Protein 7DU0 (pdb70)

B-factor: mean 44.05, std 12.75, range [21.24, 75.2]

Nearest PDB structures (foldseek):
  7du0-assembly1_A  TM=1.008E+00  e=5.864E-25  Moraxella phage Mcat5
  7ecw-assembly1_J  TM=9.749E-01  e=7.669E-20  Moraxella phage Mcat5
  7jzz-assembly1_K  TM=9.949E-01  e=1.280E-06  unidentified
  4yec-assembly1_B  TM=3.144E-01  e=3.954E+00  Parabacteroides merdae ATCC 43184

Sequence (125 aa):
AMKKIEMIEISQNRQNLTAFLHISEIKAINAKLADGVDVDKKSFDEICSIVLEQYQAKQISNKQASEIFETLAKANKSFKIEKFRCSHGYNEIYKYSPDHEAYLFYCKGGQGQLNKLIAENGRFM

Organism: NCBI:txid1647551

Solvent-accessible surface area: 7793 Å² total; per-residue (Å²): 117,33,142,98,107,83,0,45,61,20,20,90,21,22,83,77,45,104,111,34,22,117,112,42,26,17,124,31,1,34,86,54,21,26,119,75,38,93,0,72,208,21,15,0,67,95,1,3,72,53,0,28,129,10,51,133,50,188,90,16,60,52,140,64,0,5,70,0,0,118,32,0,22,133,24,0,148,39,104,73,69,66,30,8,124,24,31,120,83,169,71,40,0,51,65,31,19,96,133,119,143,41,56,79,114,102,28,120,12,23,89,55,66,20,77,101,13,48,92,113,70,31,82,36,96

Structure (mmCIF, N/CA/C/O backbone):
data_7DU0
#
_entry.id   7DU0
#
_cell.length_a   67.234
_cell.length_b   34.929
_cell.length_c   67.354
_cell.angle_alpha   90.000
_cell.angle_beta   118.870
_cell.angle_gamma   90.000
#
_symmetry.space_group_name_H-M   'C 1 2 1'
#
loop_
_entity.id
_entity.type
_entity.pdbx_description
1 polymer AcrIF14
2 water water
#
loop_
_atom_site.group_PDB
_atom_site.id
_atom_site.type_symbol
_atom_site.label_atom_id
_atom_site.label_alt_id
_atom_site.label_comp_id
_atom_site.label_asym_id
_atom_site.label_entity_id
_atom_site.label_seq_id
_atom_site.pdbx_PDB_ins_code
_atom_site.Cartn_x
_atom_site.Cartn_y
_atom_site.Cartn_z
_atom_site.occupancy
_atom_site.B_iso_or_equiv
_atom_site.auth_seq_id
_atom_site.auth_comp_id
_atom_site.auth_asym_id
_atom_site.auth_atom_id
_atom_site.pdbx_PDB_model_num
ATOM 1 N N . ALA A 1 1 ? 1.119 -20.765 -13.626 1.00 57.48 0 ALA A N 1
ATOM 2 C CA . ALA A 1 1 ? 0.296 -20.420 -12.472 1.00 53.30 0 ALA A CA 1
ATOM 3 C C . ALA A 1 1 ? 1.059 -19.532 -11.489 1.00 54.16 0 ALA A C 1
ATOM 4 O O . ALA A 1 1 ? 1.345 -19.937 -10.361 1.00 58.75 0 ALA A O 1
ATOM 6 N N . MET A 1 2 ? 1.383 -18.320 -11.937 1.00 47.03 1 ME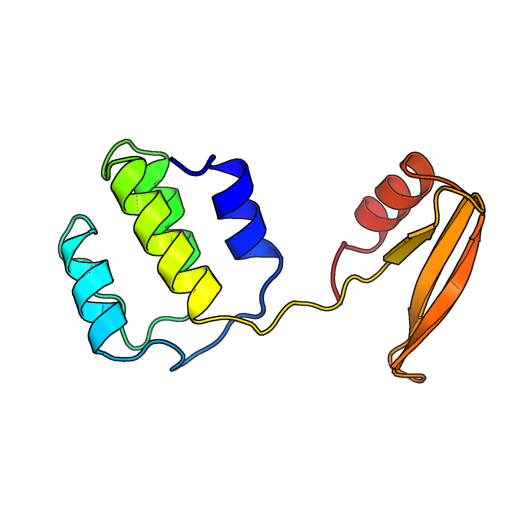T A N 1
ATOM 7 C CA . MET A 1 2 ? 2.028 -17.312 -11.107 1.00 39.77 1 MET A CA 1
ATOM 8 C C . MET A 1 2 ? 0.958 -16.395 -10.523 1.00 38.92 1 MET A C 1
ATOM 9 O O . MET A 1 2 ? 0.010 -16.013 -11.215 1.00 37.23 1 MET A O 1
ATOM 14 N N . LYS A 1 3 ? 1.091 -16.070 -9.239 1.00 33.11 2 LYS A N 1
ATOM 15 C CA . LYS A 1 3 ? 0.117 -15.201 -8.596 1.00 33.75 2 LYS A CA 1
ATOM 16 C C . LYS A 1 3 ? 0.255 -13.771 -9.104 1.00 35.95 2 LYS A C 1
ATOM 17 O O . LYS A 1 3 ? 1.330 -13.340 -9.533 1.00 31.84 2 LYS A O 1
ATOM 23 N N . LYS A 1 4 ? -0.852 -13.025 -9.043 1.00 32.17 3 LYS A N 1
ATOM 24 C CA . LYS A 1 4 ? -0.822 -11.650 -9.528 1.00 37.61 3 LYS A CA 1
ATOM 25 C C . LYS A 1 4 ? 0.089 -10.778 -8.674 1.00 34.53 3 LYS A C 1
ATOM 26 O O . LYS A 1 4 ? 0.615 -9.771 -9.161 1.00 27.29 3 LYS A O 1
ATOM 32 N N . ILE A 1 5 ? 0.294 -11.147 -7.407 1.00 29.14 4 ILE A N 1
ATOM 33 C CA . ILE A 1 5 ? 1.262 -10.437 -6.576 1.00 30.93 4 ILE A CA 1
ATOM 34 C C . ILE A 1 5 ? 2.663 -10.579 -7.163 1.00 31.01 4 ILE A C 1
ATOM 35 O O . ILE A 1 5 ? 3.465 -9.636 -7.137 1.00 24.42 4 ILE A O 1
ATOM 40 N N . GLU A 1 6 ? 2.964 -11.743 -7.744 1.00 28.18 5 GLU A N 1
ATOM 41 C CA . GLU A 1 6 ? 4.272 -11.950 -8.356 1.00 31.31 5 GLU A CA 1
ATOM 42 C C . GLU A 1 6 ? 4.382 -11.219 -9.692 1.00 31.25 5 GLU A C 1
ATOM 43 O O . GLU A 1 6 ? 5.457 -10.710 -10.043 1.00 28.95 5 GLU A O 1
ATOM 49 N N . MET A 1 7 ? 3.280 -11.144 -10.445 1.00 27.73 6 MET A N 1
ATOM 50 C CA . MET A 1 7 ? 3.263 -10.311 -11.645 1.00 31.11 6 MET A CA 1
ATOM 51 C C . MET A 1 7 ? 3.547 -8.854 -11.294 1.00 31.57 6 MET A C 1
ATOM 52 O O . MET A 1 7 ? 4.376 -8.194 -11.935 1.00 29.40 6 MET A O 1
ATOM 57 N N . ILE A 1 8 ? 2.870 -8.340 -10.264 1.00 28.45 7 ILE A N 1
ATOM 58 C CA . ILE A 1 8 ? 3.052 -6.950 -9.850 1.00 31.63 7 ILE A CA 1
ATOM 59 C C . ILE A 1 8 ? 4.476 -6.716 -9.357 1.00 29.15 7 ILE A C 1
ATOM 60 O O . ILE A 1 8 ? 5.071 -5.665 -9.618 1.00 29.84 7 ILE A O 1
ATOM 65 N N . GLU A 1 9 ? 5.047 -7.683 -8.633 1.00 29.50 8 GLU A N 1
ATOM 66 C CA . GLU A 1 9 ? 6.423 -7.524 -8.172 1.00 28.06 8 GLU A CA 1
ATOM 67 C C . GLU A 1 9 ? 7.395 -7.477 -9.346 1.00 26.37 8 GLU A C 1
ATOM 68 O O . GLU A 1 9 ? 8.318 -6.652 -9.362 1.00 28.02 8 GLU A O 1
ATOM 74 N N . ILE A 1 10 ? 7.203 -8.347 -10.343 1.00 25.66 9 ILE A N 1
ATOM 75 C CA . ILE A 1 10 ? 8.021 -8.271 -11.552 1.00 29.07 9 ILE A CA 1
ATOM 76 C C . ILE A 1 10 ? 7.895 -6.897 -12.195 1.00 29.72 9 ILE A C 1
ATOM 77 O O . ILE A 1 10 ? 8.891 -6.296 -12.616 1.00 31.33 9 ILE A O 1
ATOM 82 N N . SER A 1 11 ? 6.671 -6.370 -12.267 1.00 30.44 10 SER A N 1
ATOM 83 C CA . SER A 1 11 ? 6.477 -5.064 -12.891 1.00 28.38 10 SER A CA 1
ATOM 84 C C . SER A 1 11 ? 7.111 -3.944 -12.075 1.00 33.08 10 SER A C 1
ATOM 85 O O . SER A 1 11 ? 7.504 -2.916 -12.639 1.00 35.35 10 SER A O 1
ATOM 88 N N . GLN A 1 12 ? 7.230 -4.121 -10.758 1.00 26.57 11 GLN A N 1
ATOM 89 C CA . GLN A 1 12 ? 7.680 -3.042 -9.886 1.00 29.77 11 GLN A CA 1
ATOM 90 C C . GLN A 1 12 ? 9.177 -3.044 -9.590 1.00 30.91 11 GLN A C 1
ATOM 91 O O . GLN A 1 12 ? 9.723 -1.983 -9.278 1.00 29.12 11 GLN A O 1
ATOM 97 N N . ASN A 1 13 ? 9.866 -4.184 -9.663 1.00 24.18 12 ASN A N 1
ATOM 98 C CA . ASN A 1 13 ? 11.262 -4.230 -9.232 1.00 31.12 12 ASN A CA 1
ATOM 99 C C . ASN A 1 13 ? 12.269 -4.162 -10.379 1.00 26.92 12 ASN A C 1
ATOM 100 O O . ASN A 1 13 ? 13.477 -4.255 -10.132 1.00 27.21 12 ASN A O 1
ATOM 105 N N . ARG A 1 14 ? 11.814 -3.991 -11.616 1.00 26.67 13 ARG A N 1
ATOM 106 C CA . ARG A 1 14 ? 12.701 -3.956 -12.769 1.00 30.16 13 ARG A CA 1
ATOM 107 C C . ARG A 1 14 ? 12.608 -2.604 -13.459 1.00 32.46 13 ARG A C 1
ATOM 108 O O . ARG A 1 14 ? 11.543 -1.982 -13.501 1.00 28.38 13 ARG A O 1
ATOM 116 N N . GLN A 1 15 ? 13.736 -2.159 -14.002 1.00 33.11 14 GLN A N 1
ATOM 117 C CA . GLN A 1 15 ? 13.787 -0.873 -14.678 1.00 32.91 14 GLN A CA 1
ATOM 118 C C . GLN A 1 15 ? 12.959 -0.904 -15.958 1.00 32.69 14 GLN A C 1
ATOM 119 O O . GLN A 1 15 ? 12.731 -1.959 -16.555 1.00 33.05 14 GLN A O 1
ATOM 125 N N . ASN A 1 16 ? 12.499 0.274 -16.373 1.00 38.30 15 ASN A N 1
ATOM 126 C CA . ASN A 1 16 ? 11.667 0.406 -17.567 1.00 41.99 15 ASN A CA 1
ATOM 127 C C . ASN A 1 16 ? 12.567 0.342 -18.793 1.00 45.11 15 ASN A C 1
ATOM 128 O O . ASN A 1 16 ? 13.175 1.340 -19.187 1.00 51.13 15 ASN A O 1
ATOM 133 N N . LEU A 1 17 ? 12.653 -0.834 -19.404 1.00 38.09 16 LEU A N 1
ATOM 134 C CA . LEU A 1 17 ? 13.516 -1.035 -20.557 1.00 46.17 16 LEU A CA 1
ATOM 135 C C . LEU A 1 17 ? 12.756 -0.788 -21.854 1.00 49.84 16 LEU A C 1
ATOM 136 O O . LEU A 1 17 ? 11.544 -1.004 -21.943 1.00 46.56 16 LEU A O 1
ATOM 141 N N . THR A 1 18 ? 13.489 -0.317 -22.858 1.00 48.67 17 THR A N 1
ATOM 142 C CA . THR A 1 18 ? 12.989 -0.172 -24.214 1.00 51.12 17 THR A CA 1
ATOM 143 C C . THR A 1 18 ? 13.839 -1.021 -25.147 1.00 52.47 17 THR A C 1
ATOM 144 O O . THR A 1 18 ? 15.035 -1.219 -24.910 1.00 59.92 17 THR A O 1
ATOM 148 N N . ALA A 1 19 ? 13.207 -1.529 -26.207 1.00 53.94 18 ALA A N 1
ATOM 149 C CA . ALA A 1 19 ? 13.877 -2.377 -27.195 1.00 55.58 18 ALA A CA 1
ATOM 150 C C . ALA A 1 19 ? 14.593 -3.548 -26.527 1.00 57.33 18 ALA A C 1
ATOM 151 O O . ALA A 1 19 ? 15.715 -3.910 -26.888 1.00 57.33 18 ALA A O 1
ATOM 153 N N . PHE A 1 20 ? 13.936 -4.144 -25.533 1.00 55.38 19 PHE A N 1
ATOM 154 C CA . PHE A 1 20 ? 14.497 -5.267 -24.797 1.00 50.39 19 PHE A CA 1
ATOM 155 C C . PHE A 1 20 ? 13.920 -6.608 -25.223 1.00 51.15 19 PHE A C 1
ATOM 156 O O . PHE A 1 20 ? 14.469 -7.648 -24.844 1.00 50.25 19 PHE A O 1
ATOM 164 N N . LEU A 1 21 ? 12.838 -6.612 -25.994 1.00 53.08 20 LEU A N 1
ATOM 165 C CA . LEU A 1 21 ? 12.169 -7.840 -26.398 1.00 55.34 20 LEU A CA 1
ATOM 166 C C . LEU A 1 21 ? 12.538 -8.175 -27.837 1.00 60.33 20 LEU A C 1
ATOM 167 O O . LEU A 1 21 ? 12.257 -7.394 -28.754 1.00 57.47 20 LEU A O 1
ATOM 172 N N . HIS A 1 22 ? 13.171 -9.330 -28.026 1.00 60.34 21 HIS A N 1
ATOM 173 C CA . HIS A 1 22 ? 13.365 -9.859 -29.367 1.00 64.94 21 HIS A CA 1
ATOM 174 C C . HIS A 1 22 ? 12.010 -10.084 -30.025 1.00 66.54 21 HIS A C 1
ATOM 175 O O . HIS A 1 22 ? 11.004 -10.339 -29.356 1.00 63.76 21 HIS A O 1
ATOM 182 N N . ILE A 1 23 ? 11.984 -9.972 -31.354 1.00 65.74 22 ILE A N 1
ATOM 183 C CA . ILE A 1 23 ? 10.710 -10.026 -32.063 1.00 64.54 22 ILE A CA 1
ATOM 184 C C . ILE A 1 23 ? 10.033 -11.378 -31.853 1.00 64.27 22 ILE A C 1
ATOM 185 O O . ILE A 1 23 ? 8.798 -11.468 -31.840 1.00 66.30 22 ILE A O 1
ATOM 190 N N . SER A 1 24 ? 10.817 -12.443 -31.677 1.00 61.33 23 SER A N 1
ATOM 191 C CA . SER A 1 24 ? 10.263 -13.718 -31.231 1.00 62.62 23 SER A CA 1
ATOM 192 C C . SER A 1 24 ? 9.337 -13.523 -30.036 1.00 65.42 23 SER A C 1
ATOM 193 O O . SER A 1 24 ? 8.160 -13.907 -30.061 1.00 65.21 23 SER A O 1
ATOM 196 N N . GLU A 1 25 ? 9.857 -12.893 -28.984 1.00 62.40 24 GLU A N 1
ATOM 197 C CA . GLU A 1 25 ? 9.087 -12.763 -27.756 1.00 61.87 24 GLU A CA 1
ATOM 198 C C . GLU A 1 25 ? 7.896 -11.836 -27.941 1.00 61.25 24 GLU A C 1
ATOM 199 O O . GLU A 1 25 ? 6.837 -12.054 -27.341 1.00 60.48 24 GLU A O 1
ATOM 205 N N . ILE A 1 26 ? 8.029 -10.817 -28.793 1.00 58.92 25 ILE A N 1
ATOM 206 C CA . ILE A 1 26 ? 6.914 -9.897 -28.985 1.00 60.67 25 ILE A CA 1
ATOM 207 C C . ILE A 1 26 ? 5.769 -10.587 -29.719 1.00 63.44 25 ILE A C 1
ATOM 208 O O . ILE A 1 26 ? 4.601 -10.411 -29.356 1.00 61.33 25 ILE A O 1
ATOM 213 N N . LYS A 1 27 ? 6.065 -11.407 -30.737 1.00 63.28 26 LYS A N 1
ATOM 214 C CA . LYS A 1 27 ? 4.949 -12.104 -31.370 1.00 64.40 26 LYS 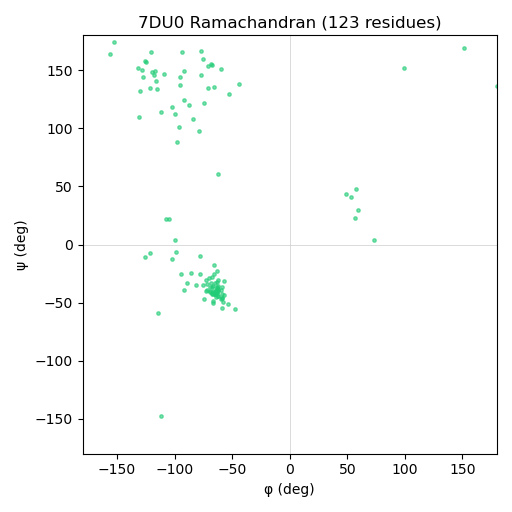A CA 1
ATOM 215 C C . LYS A 1 27 ? 4.384 -13.197 -30.474 1.00 61.43 26 LYS A C 1
ATOM 216 O O . LYS A 1 27 ? 3.166 -13.419 -30.488 1.00 59.39 26 LYS A O 1
ATOM 222 N N . ALA A 1 28 ? 5.226 -13.860 -29.674 1.00 61.43 27 ALA A N 1
ATOM 223 C CA . ALA A 1 28 ? 4.705 -14.859 -28.747 1.00 57.58 27 ALA A CA 1
ATOM 224 C C . ALA A 1 28 ? 3.783 -14.221 -27.714 1.00 59.75 27 ALA A C 1
ATOM 225 O O . ALA A 1 28 ? 2.778 -14.820 -27.310 1.00 59.86 27 ALA A O 1
ATOM 227 N N . ILE A 1 29 ? 4.104 -13.001 -27.276 1.00 57.02 28 ILE A N 1
ATOM 228 C CA . ILE A 1 29 ? 3.245 -12.307 -26.323 1.00 57.19 28 ILE A CA 1
ATOM 229 C C . ILE A 1 29 ? 1.970 -11.827 -27.005 1.00 58.38 28 ILE A C 1
ATOM 230 O O . ILE A 1 29 ? 0.877 -11.906 -26.430 1.00 57.88 28 ILE A O 1
ATOM 235 N N . ASN A 1 30 ? 2.085 -11.328 -28.241 1.00 59.66 29 ASN A N 1
ATOM 236 C CA . ASN A 1 30 ? 0.904 -10.901 -28.985 1.00 61.76 29 ASN A CA 1
ATOM 237 C C . ASN A 1 30 ? -0.072 -12.053 -29.177 1.00 61.51 29 ASN A C 1
ATOM 238 O O . ASN A 1 30 ? -1.292 -11.866 -29.089 1.00 61.51 29 ASN A O 1
ATOM 243 N N . ALA A 1 31 ? 0.445 -13.256 -29.435 1.00 58.94 30 ALA A N 1
ATOM 244 C CA . ALA A 1 31 ? -0.423 -14.420 -29.539 1.00 59.01 30 ALA A CA 1
ATOM 245 C C . ALA A 1 31 ? -1.141 -14.718 -28.228 1.00 63.19 30 ALA A C 1
ATOM 246 O O . ALA A 1 31 ? -2.198 -15.359 -28.245 1.00 65.23 30 ALA A O 1
ATOM 248 N N . LYS A 1 32 ? -0.603 -14.258 -27.098 1.00 60.18 31 LYS A N 1
ATOM 249 C CA . LYS A 1 32 ? -1.174 -14.526 -25.785 1.00 58.42 31 LYS A CA 1
ATOM 250 C C . LYS A 1 32 ? -1.890 -13.314 -25.194 1.00 61.97 31 LYS A C 1
ATOM 251 O O . LYS A 1 32 ? -2.074 -13.246 -23.974 1.00 62.93 31 LYS A O 1
ATOM 257 N N . LEU A 1 33 ? -2.308 -12.364 -26.028 1.00 61.62 32 LEU A N 1
ATOM 258 C CA . LEU A 1 33 ? -2.932 -11.138 -25.552 1.00 61.84 32 LEU A CA 1
ATOM 259 C C . LEU A 1 33 ? -4.285 -10.944 -26.222 1.00 63.20 32 LEU A C 1
ATOM 260 O O . LEU A 1 33 ? -4.485 -11.328 -27.378 1.00 65.11 32 LEU A O 1
ATOM 265 N N . ALA A 1 34 ? -5.155 -10.178 -25.615 1.00 62.79 33 ALA A N 1
ATOM 266 C CA . ALA A 1 34 ? -6.444 -9.884 -26.207 1.00 66.40 33 ALA A CA 1
ATOM 267 C C . ALA A 1 34 ? -6.479 -8.565 -27.031 1.00 70.21 33 ALA A C 1
ATOM 268 O O . ALA A 1 34 ? -5.543 -7.806 -26.984 1.00 68.77 33 ALA A O 1
ATOM 270 N N . ASP A 1 35 ? -7.511 -8.374 -27.841 1.00 70.99 34 ASP A N 1
ATOM 271 C CA . ASP A 1 35 ? -7.765 -7.146 -28.624 1.00 72.55 34 ASP A CA 1
ATOM 272 C C . ASP A 1 35 ? -6.786 -6.628 -29.641 1.00 71.97 34 ASP A C 1
ATOM 273 O O . ASP A 1 35 ? -6.661 -5.416 -29.846 1.00 70.28 34 ASP A O 1
ATOM 278 N N . GLY A 1 36 ? -6.044 -7.508 -30.247 1.00 69.68 35 GLY A N 1
ATOM 279 C CA . GLY A 1 36 ? -5.125 -7.057 -31.259 1.00 71.47 35 GLY A CA 1
ATOM 280 C C . GLY A 1 36 ? -3.919 -6.343 -30.727 1.00 70.70 35 GLY A C 1
ATOM 281 O O . GLY A 1 36 ? -3.122 -5.868 -31.500 1.00 66.17 35 GLY A O 1
ATOM 282 N N . VAL A 1 37 ? -3.798 -6.280 -29.398 1.00 70.60 36 VAL A N 1
ATOM 283 C CA . VAL A 1 37 ? -2.630 -5.688 -28.755 1.00 68.33 36 VAL A CA 1
ATOM 284 C C . VAL A 1 37 ? -1.367 -6.161 -29.462 1.00 67.01 36 VAL A C 1
ATOM 285 O O . VAL A 1 37 ? -1.243 -7.330 -29.842 1.00 66.90 36 VAL A O 1
ATOM 289 N N . ASP A 1 38 ? -0.432 -5.240 -29.670 1.00 66.02 37 ASP A N 1
ATOM 290 C CA . ASP A 1 38 ? 0.855 -5.554 -30.278 1.00 67.25 37 ASP A CA 1
ATOM 291 C C . ASP A 1 38 ? 1.949 -4.954 -29.406 1.00 67.41 37 ASP A C 1
ATOM 292 O O . ASP A 1 38 ? 2.094 -3.728 -29.342 1.00 63.57 37 ASP A O 1
ATOM 297 N N . VAL A 1 39 ? 2.707 -5.811 -28.730 1.00 66.25 38 VAL A N 1
ATOM 298 C CA . VAL A 1 39 ? 3.841 -5.357 -27.933 1.00 63.35 38 VAL A CA 1
ATOM 299 C C . VAL A 1 39 ? 5.044 -5.220 -28.861 1.00 68.10 38 VAL A C 1
ATOM 300 O O . VAL A 1 39 ? 5.592 -6.212 -29.344 1.00 71.07 38 VAL A O 1
ATOM 304 N N . ASP A 1 40 ? 5.424 -3.978 -29.147 1.00 68.40 39 ASP A N 1
ATOM 305 C CA . ASP A 1 40 ? 6.597 -3.642 -29.946 1.00 69.25 39 ASP A CA 1
ATOM 306 C C . ASP A 1 40 ? 6.666 -2.128 -30.030 1.00 69.02 39 ASP A C 1
ATOM 307 O O . ASP A 1 40 ? 5.639 -1.471 -30.232 1.00 71.29 39 ASP A O 1
ATOM 312 N N . LYS A 1 41 ? 7.864 -1.569 -29.871 1.00 69.12 40 LYS A N 1
ATOM 313 C CA . LYS A 1 41 ? 8.044 -0.148 -29.587 1.00 68.84 40 LYS A CA 1
ATOM 314 C C . LYS A 1 41 ? 7.294 0.266 -28.324 1.00 65.86 40 LYS A C 1
ATOM 315 O O . LYS A 1 41 ? 6.957 1.441 -28.151 1.00 69.69 40 LYS A O 1
ATOM 321 N N . LYS A 1 42 ? 7.020 -0.695 -27.443 1.00 66.96 41 LYS A N 1
ATOM 322 C CA . LYS A 1 42 ? 6.353 -0.457 -26.173 1.00 59.55 41 LYS A CA 1
ATOM 323 C C . LYS A 1 42 ? 7.308 -0.793 -25.037 1.00 56.85 41 LYS A C 1
ATOM 324 O O . LYS A 1 42 ? 8.061 -1.771 -25.1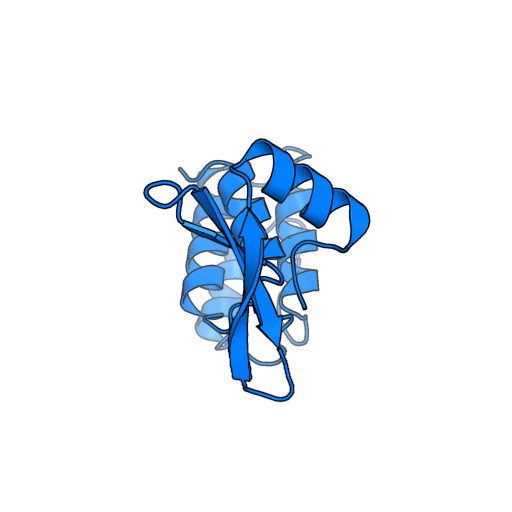14 1.00 54.93 41 LYS A O 1
ATOM 326 N N . SER A 1 43 ? 7.274 0.019 -23.987 1.00 55.54 42 SER A N 1
ATOM 327 C CA . SER A 1 43 ? 8.216 -0.123 -22.892 1.00 50.22 42 SER A CA 1
ATOM 328 C C . SER A 1 43 ? 7.825 -1.289 -21.984 1.00 49.60 42 SER A C 1
ATOM 329 O O . SER A 1 43 ? 6.720 -1.834 -22.059 1.00 47.85 42 SER A O 1
ATOM 332 N N . PHE A 1 44 ? 8.768 -1.675 -21.120 1.00 46.41 43 PHE A N 1
ATOM 333 C CA . PHE A 1 44 ? 8.499 -2.715 -20.131 1.00 45.26 43 PHE A CA 1
ATOM 334 C C . PHE A 1 44 ? 7.335 -2.319 -19.231 1.00 43.43 43 PHE A C 1
ATOM 335 O O . PHE A 1 44 ? 6.422 -3.119 -18.985 1.00 45.19 43 PHE A O 1
ATOM 343 N N . ASP A 1 45 ? 7.349 -1.076 -18.740 1.00 41.48 44 ASP A N 1
ATOM 344 C CA . ASP A 1 45 ? 6.249 -0.585 -17.916 1.00 46.04 44 ASP A CA 1
ATOM 345 C C . ASP A 1 45 ? 4.927 -0.644 -18.668 1.00 49.31 44 ASP A C 1
ATOM 346 O O . ASP A 1 45 ? 3.901 -1.039 -18.103 1.00 46.16 44 ASP A O 1
ATOM 351 N N . GLU A 1 46 ? 4.931 -0.253 -19.945 1.00 48.26 45 GLU A N 1
ATOM 352 C CA . GLU A 1 46 ? 3.695 -0.260 -20.720 1.00 49.32 45 GLU A CA 1
ATOM 353 C C . GLU A 1 46 ? 3.162 -1.676 -20.900 1.00 47.33 45 GLU A C 1
ATOM 354 O O . GLU A 1 46 ? 1.954 -1.911 -20.785 1.00 44.11 45 GLU A O 1
ATOM 360 N N . ILE A 1 47 ? 4.047 -2.635 -21.175 1.00 46.48 46 ILE A N 1
ATOM 361 C CA . ILE A 1 47 ? 3.604 -4.012 -21.379 1.00 45.02 46 ILE A CA 1
ATOM 362 C C . ILE A 1 47 ? 3.058 -4.592 -20.083 1.00 46.87 46 ILE A C 1
ATOM 363 O O . ILE A 1 47 ? 2.026 -5.278 -20.077 1.00 43.58 46 ILE A O 1
ATOM 368 N N . CYS A 1 48 ? 3.741 -4.332 -18.966 1.00 41.10 47 CYS A N 1
ATOM 369 C CA . CYS A 1 48 ? 3.249 -4.810 -17.680 1.00 40.91 47 CYS A CA 1
ATOM 370 C C . CYS A 1 48 ? 1.895 -4.193 -17.355 1.00 45.76 47 CYS A C 1
ATOM 371 O O . CYS A 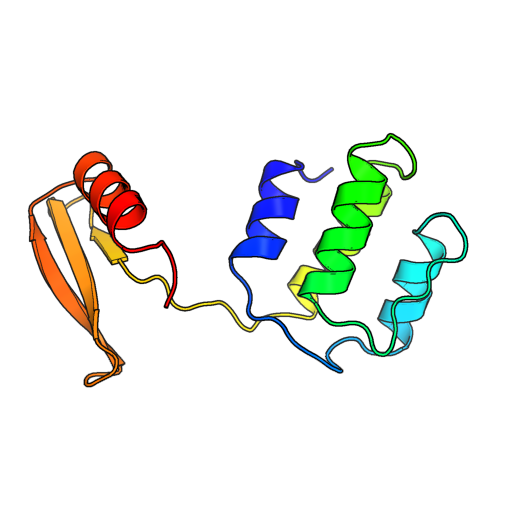1 48 ? 0.981 -4.891 -16.898 1.00 45.14 47 CYS A O 1
ATOM 374 N N . SER A 1 49 ? 1.750 -2.883 -17.581 1.00 43.80 48 SER A N 1
ATOM 375 C CA . SER A 1 49 ? 0.453 -2.228 -17.433 1.00 47.77 48 SER A CA 1
ATOM 376 C C . SER A 1 49 ? -0.618 -2.938 -18.252 1.00 47.01 48 SER A C 1
ATOM 377 O O . SER A 1 49 ? -1.689 -3.277 -17.734 1.00 52.15 48 SER A O 1
ATOM 380 N N . ILE A 1 50 ? -0.339 -3.163 -19.540 1.00 47.32 49 ILE A N 1
ATOM 381 C CA . ILE A 1 50 ? -1.314 -3.775 -20.442 1.00 46.05 49 ILE A CA 1
ATOM 382 C C . ILE A 1 50 ? -1.734 -5.139 -19.922 1.00 46.81 49 ILE A C 1
ATOM 383 O O . ILE A 1 50 ? -2.927 -5.455 -19.842 1.00 48.62 49 ILE A O 1
ATOM 388 N N . VAL A 1 51 ? -0.754 -5.974 -19.568 1.00 47.49 50 VAL A N 1
ATOM 389 C CA . VAL A 1 51 ? -1.051 -7.345 -19.169 1.00 45.49 50 VAL A CA 1
ATOM 390 C C . VAL A 1 51 ? -1.82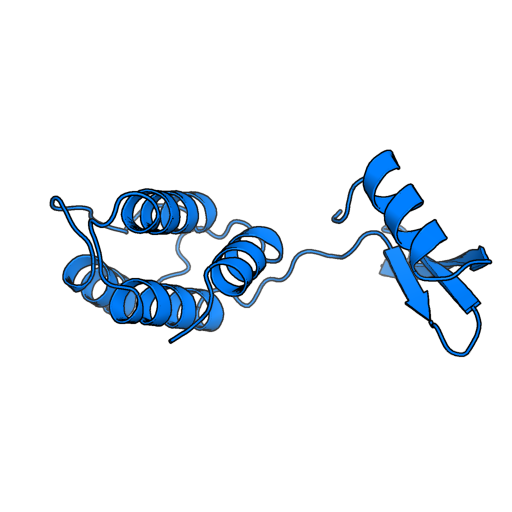2 -7.367 -17.856 1.00 46.93 50 VAL A C 1
ATOM 391 O O . VAL A 1 51 ? -2.769 -8.145 -17.693 1.00 47.53 50 VAL A O 1
ATOM 395 N N . LEU A 1 52 ? -1.452 -6.503 -16.907 1.00 45.56 51 LEU A N 1
ATOM 396 C CA . LEU A 1 52 ? -2.146 -6.506 -15.625 1.00 46.52 51 LEU A CA 1
ATOM 397 C C . LEU A 1 52 ? -3.576 -5.999 -15.767 1.00 51.80 51 LEU A C 1
ATOM 398 O O . LEU A 1 52 ? -4.495 -6.550 -15.152 1.00 48.70 51 LEU A O 1
ATOM 403 N N . GLU A 1 53 ? -3.791 -4.960 -16.579 1.00 53.40 52 GLU A N 1
ATOM 404 C CA . GLU A 1 53 ? -5.156 -4.495 -16.809 1.00 53.26 52 GLU A CA 1
ATOM 405 C C . GLU A 1 53 ? -5.982 -5.559 -17.523 1.00 51.82 52 GLU A C 1
ATOM 406 O O . GLU A 1 53 ? -7.137 -5.808 -17.160 1.00 54.01 52 GLU A O 1
ATOM 412 N N . GLN A 1 54 ? -5.396 -6.207 -18.532 1.00 51.10 53 GLN A N 1
ATOM 413 C CA . GLN A 1 54 ? -6.060 -7.287 -19.248 1.00 51.41 53 GLN A CA 1
ATOM 414 C C . GLN A 1 54 ? -6.300 -8.506 -18.367 1.00 55.36 53 GLN A C 1
ATOM 415 O O . GLN A 1 54 ? -7.106 -9.369 -18.728 1.00 57.04 53 GLN A O 1
ATOM 421 N N . TYR A 1 55 ? -5.595 -8.610 -17.242 1.00 51.83 54 TYR A N 1
ATOM 422 C CA . TYR A 1 55 ? -5.766 -9.734 -16.331 1.00 51.93 54 TYR A CA 1
ATOM 423 C C . TYR A 1 55 ? -6.797 -9.458 -15.242 1.00 53.74 54 TYR A C 1
ATOM 424 O O . TYR A 1 55 ? -7.561 -10.360 -14.878 1.00 53.80 54 TYR A O 1
ATOM 433 N N . GLN A 1 56 ? -6.832 -8.231 -14.707 1.00 53.85 55 GLN A N 1
ATOM 434 C CA . GLN A 1 56 ? -7.824 -7.890 -13.688 1.00 52.26 55 GLN A CA 1
ATOM 435 C C . GLN A 1 56 ? -9.238 -8.080 -14.224 1.00 58.66 55 GLN A C 1
ATOM 436 O O . GLN A 1 56 ? -10.052 -8.796 -13.629 1.00 57.15 55 GLN A O 1
ATOM 442 N N . ALA A 1 57 ? -9.550 -7.438 -15.347 1.00 57.38 56 ALA A N 1
ATOM 443 C CA . ALA A 1 57 ? -10.724 -7.816 -16.120 1.00 60.12 56 ALA A CA 1
ATOM 444 C C . ALA A 1 57 ? -10.418 -9.119 -16.845 1.00 57.01 56 ALA A C 1
ATOM 445 O O . ALA A 1 57 ? -9.461 -9.188 -17.619 1.00 64.42 56 ALA A O 1
ATOM 447 N N . LYS A 1 58 ? -11.217 -10.155 -16.591 1.00 62.30 57 LYS A N 1
ATOM 448 C CA . LYS A 1 58 ? -10.894 -11.503 -17.051 1.00 60.99 57 LYS A CA 1
ATOM 449 C C . LYS A 1 58 ? -10.829 -11.616 -18.573 1.00 58.10 57 LYS A C 1
ATOM 450 O O . LYS A 1 58 ? -11.576 -12.395 -19.173 1.00 63.24 57 LYS A O 1
ATOM 456 N N . GLN A 1 59 ? -9.926 -10.864 -19.205 1.00 56.39 58 GLN A N 1
ATOM 457 C CA . GLN A 1 59 ? -9.766 -10.913 -20.654 1.00 58.41 58 GLN A CA 1
ATOM 458 C C . GLN A 1 59 ? -8.765 -11.968 -21.106 1.00 57.53 58 GLN A C 1
ATOM 459 O O . GLN A 1 59 ? -8.938 -12.552 -22.181 1.00 61.36 58 GLN A O 1
ATOM 465 N N . ILE A 1 60 ? -7.719 -12.221 -20.320 1.00 56.48 59 ILE A N 1
ATOM 466 C CA . ILE A 1 60 ? -6.743 -13.256 -20.631 1.00 52.05 59 ILE A CA 1
ATOM 467 C C . ILE A 1 60 ? -6.646 -14.206 -19.446 1.00 49.66 59 ILE A C 1
ATOM 468 O O . ILE A 1 60 ? -6.960 -13.856 -18.306 1.00 51.06 59 ILE A O 1
ATOM 473 N N . SER A 1 61 ? -6.195 -15.424 -19.731 1.00 49.58 60 SER A N 1
ATOM 474 C CA . SER A 1 61 ? -6.127 -16.468 -18.721 1.00 53.46 60 SER A CA 1
ATOM 475 C C . SER A 1 61 ? -4.951 -16.242 -17.775 1.00 56.22 60 SER A C 1
ATOM 476 O O . SER A 1 61 ? -3.991 -15.532 -18.088 1.00 49.59 60 SER A O 1
ATOM 479 N N . ASN A 1 62 ? -5.039 -16.867 -16.597 1.00 55.39 61 ASN A N 1
ATOM 480 C CA . ASN A 1 62 ? -3.949 -16.778 -15.632 1.00 53.81 61 ASN A CA 1
ATOM 481 C C . ASN A 1 62 ? -2.678 -17.408 -16.183 1.00 55.25 61 ASN A C 1
ATOM 482 O O . ASN A 1 62 ? -1.580 -16.865 -16.007 1.00 51.13 61 ASN A O 1
ATOM 487 N N . LYS A 1 63 ? -2.808 -18.551 -16.861 1.00 54.65 62 LYS A N 1
ATOM 488 C CA . LYS A 1 63 ? -1.639 -19.193 -17.452 1.00 57.13 62 LYS A CA 1
ATOM 489 C C . LYS A 1 63 ? -1.008 -18.310 -18.520 1.00 53.37 62 LYS A C 1
ATOM 490 O O . LYS A 1 63 ? 0.220 -18.220 -18.614 1.00 52.15 62 LYS A O 1
ATOM 496 N N . GLN A 1 64 ? -1.832 -17.631 -19.320 1.00 53.76 63 GLN A N 1
ATOM 497 C CA . GLN A 1 64 ? -1.297 -16.762 -20.365 1.00 51.78 63 GLN A CA 1
ATOM 498 C C . GLN A 1 64 ? -0.561 -15.568 -19.768 1.00 49.32 63 GLN A C 1
ATOM 499 O O . GLN A 1 64 ? 0.572 -15.265 -20.162 1.00 48.35 63 GLN A O 1
ATOM 505 N N . ALA A 1 65 ? -1.199 -14.868 -18.824 1.00 48.53 64 ALA A N 1
ATOM 506 C CA . ALA A 1 65 ? -0.550 -13.732 -18.177 1.00 48.74 64 ALA A CA 1
ATOM 507 C C . ALA A 1 65 ? 0.737 -14.157 -17.486 1.00 46.33 64 ALA A C 1
ATOM 508 O O . ALA A 1 65 ? 1.732 -13.422 -17.496 1.00 45.53 64 ALA A O 1
ATOM 510 N N . SER A 1 66 ? 0.742 -15.359 -16.905 1.00 46.99 65 SER A N 1
ATOM 511 C CA . SER A 1 66 ? 1.917 -15.839 -16.191 1.00 44.63 65 SER A CA 1
ATOM 512 C C . SER A 1 66 ? 3.043 -16.183 -17.158 1.00 46.65 65 SER A C 1
ATOM 513 O O . SER A 1 66 ? 4.212 -15.901 -16.879 1.00 45.30 65 SER A O 1
ATOM 516 N N . GLU A 1 67 ? 2.712 -16.780 -18.308 1.00 43.94 66 GLU A N 1
ATOM 517 C CA . GLU A 1 67 ? 3.726 -17.034 -19.328 1.00 46.36 66 GLU A CA 1
ATOM 518 C C . GLU A 1 67 ? 4.308 -15.729 -19.859 1.00 44.19 66 GLU A C 1
ATOM 519 O O . GLU A 1 67 ? 5.524 -15.616 -20.061 1.00 43.80 66 GLU A O 1
ATOM 525 N N . ILE A 1 68 ? 3.454 -14.729 -20.082 1.00 41.83 67 ILE A N 1
ATOM 526 C CA . ILE A 1 68 ? 3.931 -13.434 -20.563 1.00 46.06 67 ILE A CA 1
ATOM 527 C C . ILE A 1 68 ? 4.865 -12.800 -19.540 1.00 41.19 67 ILE A C 1
ATOM 528 O O . ILE A 1 68 ? 5.926 -12.266 -19.886 1.00 42.45 67 ILE A O 1
ATOM 533 N N . PHE A 1 69 ? 4.487 -12.851 -18.262 1.00 42.25 68 PHE A N 1
ATOM 534 C CA . PHE A 1 69 ? 5.338 -12.262 -17.235 1.00 41.12 68 PHE A CA 1
ATOM 535 C C . PHE A 1 69 ? 6.618 -13.062 -17.037 1.00 40.02 68 PHE A C 1
ATOM 536 O O . PHE A 1 69 ? 7.647 -12.491 -16.668 1.00 39.40 68 PHE A O 1
ATOM 544 N N . GLU A 1 70 ? 6.587 -14.369 -17.296 1.00 40.34 69 GLU A N 1
ATOM 545 C CA . GLU A 1 70 ? 7.816 -15.152 -17.258 1.00 43.21 69 GLU A CA 1
ATOM 546 C C . GLU A 1 70 ? 8.755 -14.745 -18.385 1.00 44.21 69 GLU A C 1
ATOM 547 O O . GLU A 1 70 ? 9.965 -14.606 -18.175 1.00 43.73 69 GLU A O 1
ATOM 553 N N . THR A 1 71 ? 8.212 -14.540 -19.589 1.00 45.03 70 THR A N 1
ATOM 554 C CA . THR A 1 71 ? 9.036 -14.047 -20.690 1.00 45.23 70 THR A CA 1
ATOM 555 C C . THR A 1 71 ? 9.585 -12.658 -20.384 1.00 44.30 70 THR A C 1
ATOM 556 O O . THR A 1 71 ? 10.730 -12.342 -20.732 1.00 44.10 70 THR A O 1
ATOM 560 N N . LEU A 1 72 ? 8.785 -11.815 -19.725 1.00 41.91 71 LEU A N 1
ATOM 561 C CA . LEU A 1 72 ? 9.248 -10.476 -19.372 1.00 39.46 71 LEU A CA 1
ATOM 562 C C . LEU A 1 72 ? 10.353 -10.530 -18.324 1.00 39.93 71 LEU A C 1
ATOM 563 O O . LEU A 1 72 ? 11.337 -9.786 -18.411 1.00 40.61 71 LEU A O 1
ATOM 568 N N . ALA A 1 73 ? 10.206 -11.400 -17.323 1.00 41.29 72 ALA A N 1
ATOM 569 C CA . ALA A 1 73 ? 11.238 -11.542 -16.303 1.00 41.20 72 ALA A CA 1
ATOM 570 C C . ALA A 1 73 ? 12.516 -12.115 -16.897 1.00 43.15 72 ALA A C 1
ATOM 571 O O . ALA A 1 73 ? 13.622 -11.732 -16.496 1.00 46.58 72 ALA A O 1
ATOM 573 N N . LYS A 1 74 ? 12.387 -13.030 -17.862 1.00 41.13 73 LYS A N 1
ATOM 574 C CA . LYS A 1 74 ? 13.565 -13.544 -18.552 1.00 46.14 73 LYS A CA 1
ATOM 575 C C . LYS A 1 74 ? 14.241 -12.454 -19.375 1.00 42.34 73 LYS A C 1
ATOM 576 O O . LYS A 1 74 ? 15.473 -12.360 -19.397 1.00 43.98 73 LYS A O 1
ATOM 582 N N . ALA A 1 75 ? 13.452 -11.615 -20.048 1.00 42.67 74 ALA A N 1
ATOM 583 C CA . ALA A 1 75 ? 14.025 -10.598 -20.923 1.00 43.70 74 ALA A CA 1
ATOM 584 C C . ALA A 1 75 ? 14.632 -9.453 -20.120 1.00 42.89 74 ALA A C 1
ATOM 585 O O . ALA A 1 75 ? 15.755 -9.016 -20.397 1.00 43.54 74 ALA A O 1
ATOM 587 N N . ASN A 1 76 ? 13.905 -8.954 -19.121 1.00 39.71 75 ASN A N 1
ATOM 588 C CA . ASN A 1 76 ? 14.326 -7.791 -18.339 1.00 37.65 75 ASN A CA 1
ATOM 589 C C . ASN A 1 76 ? 15.014 -8.275 -17.069 1.00 39.09 75 ASN A C 1
ATOM 590 O O . ASN A 1 76 ? 14.355 -8.645 -16.094 1.00 32.77 75 ASN A O 1
ATOM 595 N N . LYS A 1 77 ? 16.348 -8.243 -17.074 1.00 33.79 76 LYS A N 1
ATOM 596 C CA . LYS A 1 77 ? 17.149 -8.554 -15.898 1.00 35.18 76 LYS A CA 1
ATOM 597 C C . LYS A 1 77 ? 17.787 -7.308 -15.292 1.00 35.12 76 LYS A C 1
ATOM 598 O O . LYS A 1 77 ? 18.786 -7.414 -14.574 1.00 35.44 76 LYS A O 1
ATOM 604 N N . SER A 1 78 ? 17.228 -6.129 -15.565 1.00 30.41 77 SER A N 1
ATOM 605 C CA . SER A 1 78 ? 17.742 -4.864 -15.035 1.00 31.82 77 SER A CA 1
ATOM 606 C C . SER A 1 78 ? 16.903 -4.497 -13.816 1.00 29.24 77 SER A C 1
ATOM 607 O O . SER A 1 78 ? 15.903 -3.788 -13.917 1.00 28.52 77 SER A O 1
ATOM 610 N N . PHE A 1 79 ? 17.318 -4.983 -12.653 1.00 29.49 78 PHE A N 1
ATOM 611 C CA . PHE A 1 79 ? 16.566 -4.736 -11.433 1.00 30.05 78 PHE A CA 1
ATOM 612 C C . PHE A 1 79 ? 16.812 -3.321 -10.928 1.00 30.00 78 PHE A C 1
ATOM 613 O O . PHE A 1 79 ? 17.902 -2.762 -11.081 1.00 29.53 78 PHE A O 1
ATOM 621 N N . LYS A 1 80 ? 15.775 -2.738 -10.332 1.00 28.34 79 LYS A N 1
ATOM 622 C CA . LYS A 1 80 ? 15.935 -1.470 -9.640 1.00 28.23 79 LYS A CA 1
ATOM 623 C C . LYS A 1 80 ? 16.785 -1.670 -8.395 1.00 31.40 79 LYS A C 1
ATOM 624 O O . LYS A 1 80 ? 16.862 -2.770 -7.841 1.00 28.42 79 LYS A O 1
ATOM 630 N N . ILE A 1 81 ? 17.426 -0.594 -7.953 1.00 23.36 80 ILE A N 1
ATOM 631 C CA . ILE A 1 81 ? 18.221 -0.621 -6.731 1.00 30.16 80 ILE A CA 1
ATOM 632 C C . ILE A 1 81 ? 17.302 -0.313 -5.558 1.00 25.99 80 ILE A C 1
ATOM 633 O O . ILE A 1 81 ? 16.677 0.752 -5.511 1.00 25.51 80 ILE A O 1
ATOM 638 N N . GLU A 1 82 ? 17.206 -1.251 -4.618 1.00 24.97 81 GLU A N 1
ATOM 639 C CA . GLU A 1 82 ? 16.425 -1.015 -3.413 1.00 28.89 81 GLU A CA 1
ATOM 640 C C . GLU A 1 82 ? 17.067 0.089 -2.587 1.00 26.65 81 GLU A C 1
ATOM 641 O O . GLU A 1 82 ? 18.288 0.116 -2.400 1.00 24.77 81 GLU A O 1
ATOM 647 N N . LYS A 1 83 ? 16.233 1.008 -2.095 1.00 26.27 82 LYS A N 1
ATOM 648 C CA . LYS A 1 83 ? 16.749 2.120 -1.307 1.00 26.57 82 LYS A CA 1
ATOM 649 C C . LYS A 1 83 ? 17.263 1.647 0.044 1.00 27.58 82 LYS A C 1
ATOM 650 O O . LYS A 1 83 ? 18.268 2.163 0.546 1.00 25.31 82 LYS A O 1
ATOM 656 N N . PHE A 1 84 ? 16.597 0.659 0.641 1.00 24.42 83 PHE A N 1
ATOM 657 C CA . PHE A 1 84 ? 16.976 0.153 1.950 1.00 26.62 83 PHE A CA 1
ATOM 658 C C . PHE A 1 84 ? 17.125 -1.360 1.909 1.00 29.25 83 PHE A C 1
ATOM 659 O O . PHE A 1 84 ? 16.477 -2.049 1.117 1.00 32.19 83 PHE A O 1
ATOM 667 N N . ARG A 1 85 ? 18.005 -1.864 2.768 1.00 26.87 84 ARG A N 1
ATOM 668 C CA . ARG A 1 85 ? 18.112 -3.288 3.037 1.00 31.69 84 ARG A CA 1
ATOM 669 C C . ARG A 1 85 ? 18.150 -3.492 4.543 1.00 35.17 84 ARG A C 1
ATOM 670 O O . ARG A 1 85 ? 18.584 -2.614 5.287 1.00 30.86 84 ARG A O 1
ATOM 678 N N . CYS A 1 86 ? 17.677 -4.647 4.995 1.00 32.55 85 CYS A N 1
ATOM 679 C CA . CYS A 1 86 ? 17.646 -4.947 6.420 1.00 34.89 85 CYS A CA 1
ATOM 680 C C . CYS A 1 86 ? 18.274 -6.310 6.662 1.00 38.65 85 CYS A C 1
ATOM 681 O O . CYS A 1 86 ? 17.956 -7.276 5.961 1.00 36.81 85 CYS A O 1
ATOM 684 N N . SER A 1 87 ? 19.181 -6.377 7.635 1.00 33.62 86 SER A N 1
ATOM 685 C CA . SER A 1 87 ? 19.702 -7.646 8.130 1.00 39.24 86 SER A CA 1
ATOM 686 C C . SER A 1 87 ? 18.949 -7.969 9.419 1.00 41.13 86 SER A C 1
ATOM 687 O O . SER A 1 87 ? 19.072 -7.249 10.423 1.00 39.41 86 SER A O 1
ATOM 690 N N . HIS A 1 88 ? 18.128 -9.024 9.371 1.00 41.20 87 HIS A N 1
ATOM 691 C CA . HIS A 1 88 ? 17.245 -9.336 10.488 1.00 41.93 87 HIS A CA 1
ATOM 692 C C . HIS A 1 88 ? 17.982 -10.016 11.629 1.00 45.18 87 HIS A C 1
ATOM 693 O O . HIS A 1 88 ? 17.545 -9.923 12.781 1.00 45.15 87 HIS A O 1
ATOM 700 N N . GLY A 1 89 ? 19.089 -10.700 11.336 1.00 40.58 88 GLY A N 1
ATOM 701 C CA . GLY A 1 89 ? 19.869 -11.312 12.397 1.00 43.91 88 GLY A CA 1
ATOM 702 C C . GLY A 1 89 ? 20.645 -10.305 13.222 1.00 50.66 88 GLY A C 1
ATOM 703 O O . GLY A 1 89 ? 20.883 -10.525 14.413 1.00 56.20 88 GLY A O 1
ATOM 704 N N . TYR A 1 90 ? 21.059 -9.196 12.609 1.00 47.63 89 TYR A N 1
ATOM 705 C CA . TYR A 1 90 ? 21.757 -8.141 13.329 1.00 48.05 89 TYR A CA 1
ATOM 706 C C . TYR A 1 90 ? 20.849 -6.985 13.721 1.00 48.31 89 TYR A C 1
ATOM 707 O O . TYR A 1 90 ? 21.313 -6.062 14.401 1.00 48.18 89 TYR A O 1
ATOM 716 N N . ASN A 1 91 ? 19.590 -6.993 13.273 1.00 43.17 90 ASN A N 1
ATOM 717 C CA . ASN A 1 91 ? 18.626 -5.890 13.541 1.00 39.53 90 ASN A CA 1
ATOM 718 C C . ASN A 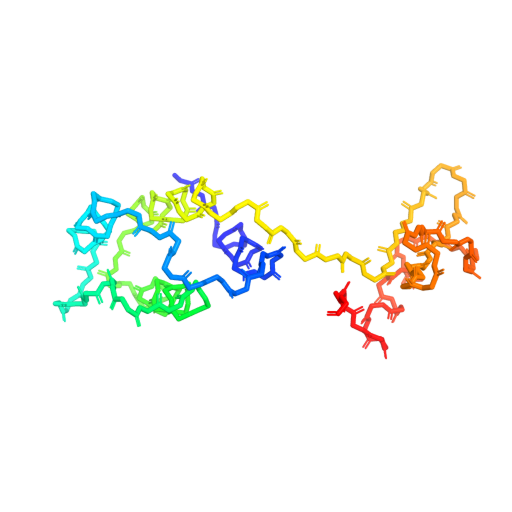1 91 ? 19.152 -4.538 13.035 1.00 43.28 90 ASN A C 1
ATOM 719 O O . ASN A 1 91 ? 19.158 -3.590 13.788 1.00 38.48 90 ASN A O 1
ATOM 724 N N . GLU A 1 92 ? 19.641 -4.508 11.803 1.00 39.98 91 GLU A N 1
ATOM 725 C CA . GLU A 1 92 ? 20.257 -3.291 11.246 1.00 38.92 91 GLU A CA 1
ATOM 726 C C . GLU A 1 92 ? 19.631 -2.933 9.919 1.00 36.88 91 GLU A C 1
ATOM 727 O O . GLU A 1 92 ? 19.307 -3.814 9.164 1.00 33.26 91 GLU A O 1
ATOM 733 N N . ILE A 1 93 ? 19.500 -1.647 9.679 1.00 31.11 92 ILE A N 1
ATOM 734 C CA . ILE A 1 93 ? 18.960 -1.172 8.393 1.00 27.78 92 ILE A CA 1
ATOM 735 C C . ILE A 1 93 ? 20.055 -0.389 7.661 1.00 34.55 92 ILE A C 1
ATOM 736 O O . ILE A 1 93 ? 20.704 0.447 8.265 1.00 30.88 92 ILE A O 1
ATOM 741 N N . TYR A 1 94 ? 20.207 -0.684 6.386 1.00 27.51 93 TYR A N 1
ATOM 742 C CA . TYR A 1 94 ? 21.217 -0.029 5.550 1.00 28.34 93 TYR A CA 1
ATOM 743 C C . TYR A 1 94 ? 20.533 0.745 4.434 1.00 29.25 93 TYR A C 1
ATOM 744 O O . TYR A 1 94 ? 19.459 0.399 3.998 1.00 28.69 93 TYR A O 1
ATOM 753 N N . LYS A 1 95 ? 21.186 1.816 4.040 1.00 24.42 94 LYS A N 1
ATOM 754 C CA . LYS A 1 95 ? 20.652 2.696 2.987 1.00 21.24 94 LYS A CA 1
ATOM 755 C C . LYS A 1 95 ? 21.647 2.783 1.838 1.00 25.59 94 LYS A C 1
ATOM 756 O O . LYS A 1 95 ? 22.809 2.932 2.091 1.00 25.20 94 LYS A O 1
ATOM 762 N N . TYR A 1 96 ? 21.154 2.664 0.619 1.00 22.95 95 TYR A N 1
ATOM 763 C CA . TYR A 1 96 ? 22.054 2.704 -0.522 1.00 25.22 95 TYR A CA 1
ATOM 764 C C . TYR A 1 96 ? 22.594 4.113 -0.706 1.00 26.85 95 TYR A C 1
ATOM 765 O O . TYR A 1 96 ? 21.843 5.089 -0.637 1.00 23.81 95 TYR A O 1
ATOM 774 N N . SER A 1 97 ? 23.898 4.219 -0.935 1.00 28.64 96 SER A N 1
ATOM 775 C CA . SER A 1 97 ? 24.528 5.510 -1.182 1.00 29.22 96 SER A CA 1
ATOM 776 C C . SER A 1 97 ? 25.007 5.568 -2.625 1.00 28.80 96 SER A C 1
ATOM 777 O O . SER A 1 97 ? 25.913 4.805 -2.997 1.00 25.79 96 SER A O 1
ATOM 780 N N . PRO A 1 98 ? 24.432 6.432 -3.473 1.00 29.88 97 PRO A N 1
ATOM 781 C CA . PRO A 1 98 ? 24.974 6.598 -4.836 1.00 34.08 97 PRO A CA 1
ATOM 782 C C . PRO A 1 98 ? 26.436 6.990 -4.855 1.00 30.60 97 PRO A C 1
ATOM 783 O O . PRO A 1 98 ? 27.155 6.648 -5.802 1.00 36.95 97 PRO A O 1
ATOM 787 N N . ASP A 1 99 ? 26.886 7.733 -3.847 1.00 34.02 98 ASP A N 1
ATOM 788 C CA . ASP A 1 99 ? 28.246 8.244 -3.823 1.00 33.67 98 ASP A CA 1
ATOM 789 C C . ASP A 1 99 ? 29.257 7.184 -3.421 1.00 37.87 98 ASP A C 1
ATOM 790 O O . ASP A 1 99 ? 30.463 7.420 -3.530 1.00 41.64 98 ASP A O 1
ATOM 795 N N . HIS A 1 100 ? 28.798 6.034 -2.954 1.00 32.09 99 HIS A N 1
ATOM 796 C CA . HIS A 1 100 ? 29.678 4.921 -2.668 1.00 31.00 99 HIS A CA 1
ATOM 797 C C . HIS A 1 100 ? 29.320 3.675 -3.450 1.00 30.74 99 HIS A C 1
ATOM 798 O O . HIS A 1 100 ? 30.093 2.708 -3.423 1.00 32.13 99 HIS A O 1
ATOM 805 N N . GLU A 1 101 ? 28.193 3.683 -4.166 1.00 25.35 100 GLU A N 1
ATOM 806 C CA . GLU A 1 101 ? 27.688 2.506 -4.868 1.00 27.85 100 GLU A CA 1
ATOM 807 C C . GLU A 1 101 ? 27.687 1.296 -3.943 1.00 27.91 100 GLU A C 1
ATOM 808 O O . GLU A 1 101 ? 28.083 0.190 -4.316 1.00 25.82 100 GLU A O 1
ATOM 814 N N . ALA A 1 102 ? 27.239 1.522 -2.709 1.00 27.73 101 ALA A N 1
ATOM 815 C CA . ALA A 1 102 ? 27.226 0.490 -1.686 1.00 28.06 101 ALA A CA 1
ATOM 816 C C . ALA A 1 102 ? 26.163 0.836 -0.657 1.00 27.62 101 ALA A C 1
ATOM 817 O O . ALA A 1 102 ? 25.679 1.971 -0.587 1.00 26.51 101 ALA A O 1
ATOM 819 N N . TYR A 1 103 ? 25.807 -0.163 0.140 1.00 25.33 102 TYR A N 1
ATOM 820 C CA . TYR A 1 103 ? 24.839 0.013 1.214 1.00 27.73 102 TYR A CA 1
ATOM 821 C C . TYR A 1 103 ? 25.583 0.367 2.493 1.00 31.17 102 TYR A C 1
ATOM 822 O O . TYR A 1 103 ? 26.488 -0.362 2.915 1.00 37.41 102 TYR A O 1
ATOM 831 N N . LEU A 1 104 ? 25.211 1.485 3.100 1.00 25.56 103 LEU A N 1
ATOM 832 C CA . LEU A 1 104 ? 25.848 1.957 4.316 1.00 25.71 103 LEU A CA 1
ATOM 833 C C . LEU A 1 104 ? 24.888 1.799 5.483 1.00 27.59 103 LEU A C 1
ATOM 834 O O . LEU A 1 104 ? 23.670 1.924 5.321 1.00 29.10 103 LEU A O 1
ATOM 839 N N . PHE A 1 105 ? 25.445 1.510 6.657 1.00 28.95 104 PHE A N 1
ATOM 840 C CA . PHE A 1 105 ? 24.633 1.449 7.865 1.00 32.18 104 PHE A CA 1
ATOM 841 C C . PHE A 1 105 ? 23.827 2.731 8.006 1.00 30.61 104 PHE A C 1
ATOM 842 O O . PHE A 1 105 ? 24.364 3.836 7.892 1.00 27.65 104 PHE A O 1
ATOM 850 N N . TYR A 1 106 ? 22.525 2.579 8.230 1.00 30.69 105 TYR A N 1
ATOM 851 C CA . TYR A 1 106 ? 21.640 3.720 8.386 1.00 29.07 105 TYR A CA 1
ATOM 852 C C . TYR A 1 106 ? 21.067 3.791 9.794 1.00 32.71 105 TYR A C 1
ATOM 853 O O . TYR A 1 106 ? 21.296 4.774 10.502 1.00 28.85 105 TYR A O 1
ATOM 862 N N . CYS A 1 107 ? 20.352 2.760 10.234 1.00 28.36 106 CYS A N 1
ATOM 863 C CA . CYS A 1 107 ? 19.728 2.800 11.550 1.00 34.68 106 CYS A CA 1
ATOM 864 C C . CYS A 1 107 ? 19.569 1.382 12.086 1.00 36.91 106 CYS A C 1
ATOM 865 O O . CYS A 1 107 ? 19.905 0.399 11.424 1.00 36.95 106 CYS A O 1
ATOM 868 N N . LYS A 1 108 ? 19.122 1.290 13.331 1.00 37.88 107 LYS A N 1
ATOM 869 C CA . LYS A 1 108 ? 18.759 0.020 13.941 1.00 41.78 107 LYS A CA 1
ATOM 870 C C . LYS A 1 108 ? 17.259 -0.190 13.795 1.00 38.15 107 LYS A C 1
ATOM 871 O O . LYS A 1 108 ? 16.475 0.761 13.841 1.00 41.32 107 LYS A O 1
ATOM 877 N N . GLY A 1 109 ? 16.866 -1.436 13.595 1.00 40.88 108 GLY A N 1
ATOM 878 C CA . GLY A 1 109 ? 15.461 -1.769 13.463 1.00 37.40 108 GLY A CA 1
ATOM 879 C C . GLY A 1 109 ? 15.273 -2.994 12.597 1.00 41.25 108 GLY A C 1
ATOM 880 O O . GLY A 1 109 ? 16.194 -3.475 11.941 1.00 44.37 108 GLY A O 1
ATOM 881 N N . GLY A 1 110 ? 14.044 -3.501 12.614 1.00 37.98 109 GLY A N 1
ATOM 882 C CA . GLY A 1 110 ? 13.693 -4.680 11.850 1.00 35.75 109 GLY A CA 1
ATOM 883 C C . GLY A 1 110 ? 12.742 -4.382 10.712 1.00 36.57 109 GLY A C 1
ATOM 884 O O . GLY A 1 110 ? 12.776 -3.290 10.134 1.00 35.08 109 GLY A O 1
ATOM 885 N N . GLN A 1 111 ? 11.874 -5.345 10.390 1.00 35.32 110 GLN A N 1
ATOM 886 C CA . GLN A 1 111 ? 10.981 -5.183 9.248 1.00 37.76 110 GLN A CA 1
ATOM 887 C C . GLN A 1 111 ? 10.017 -4.018 9.437 1.00 35.21 110 GLN A C 1
ATOM 888 O O . GLN A 1 111 ? 9.644 -3.363 8.458 1.00 38.43 110 GLN A O 1
ATOM 894 N N . GLY A 1 112 ? 9.602 -3.740 10.674 1.00 40.91 111 GLY A N 1
ATOM 895 C CA . GLY A 1 112 ? 8.677 -2.638 10.895 1.00 36.86 111 GLY A CA 1
ATOM 896 C C . GLY A 1 112 ? 9.303 -1.288 10.596 1.00 36.06 111 GLY A C 1
ATOM 897 O O . GLY A 1 112 ? 8.717 -0.454 9.894 1.00 33.99 111 GLY A O 1
ATOM 898 N N . GLN A 1 113 ? 10.505 -1.053 11.129 1.00 39.72 112 GLN A N 1
ATOM 899 C CA . GLN A 1 113 ? 11.220 0.179 10.816 1.00 39.80 112 GLN A CA 1
ATOM 900 C C . GLN A 1 113 ? 11.530 0.262 9.328 1.00 33.30 112 GLN A C 1
ATOM 901 O O . GLN A 1 113 ? 11.441 1.338 8.726 1.00 32.09 112 GLN A O 1
ATOM 907 N N . LEU A 1 114 ? 11.885 -0.869 8.714 1.00 33.11 113 LEU A N 1
ATOM 908 C CA . LEU A 1 114 ? 12.139 -0.886 7.277 1.00 31.06 113 LEU A CA 1
ATOM 909 C C . LEU A 1 114 ? 10.908 -0.441 6.498 1.00 32.65 113 LEU A C 1
ATOM 910 O O . LEU A 1 114 ? 11.005 0.380 5.580 1.00 28.64 113 LEU A O 1
ATOM 915 N N . ASN A 1 115 ? 9.733 -0.965 6.861 1.00 34.98 114 ASN A N 1
ATOM 916 C CA . ASN A 1 115 ? 8.514 -0.604 6.146 1.00 31.18 114 ASN A CA 1
ATOM 917 C C . ASN A 1 115 ? 8.157 0.857 6.371 1.00 29.77 114 ASN A C 1
ATOM 918 O O . ASN A 1 115 ? 7.672 1.533 5.456 1.00 31.03 114 ASN A O 1
ATOM 923 N N . LYS A 1 116 ? 8.398 1.356 7.567 1.00 32.76 115 LYS A N 1
ATOM 924 C CA . LYS A 1 116 ? 8.130 2.783 7.838 1.00 35.14 115 LYS A CA 1
ATOM 925 C C . LYS A 1 116 ? 9.047 3.636 6.962 1.00 34.88 115 LYS A C 1
ATOM 926 O O . LYS A 1 116 ? 8.561 4.501 6.320 1.00 31.34 115 LYS A O 1
ATOM 932 N N . LEU A 1 117 ? 10.318 3.291 6.877 1.00 30.99 116 LEU A N 1
ATOM 933 C CA . LEU A 1 117 ? 11.282 4.046 6.044 1.00 30.50 116 LEU A CA 1
ATOM 934 C C . LEU A 1 117 ? 10.865 3.976 4.582 1.00 31.57 116 LEU A C 1
ATOM 935 O O . LEU A 1 117 ? 10.998 4.952 3.907 1.00 31.97 116 LEU A O 1
ATOM 940 N N . ILE A 1 118 ? 10.399 2.828 4.127 1.00 27.05 117 ILE A N 1
ATOM 941 C CA . ILE A 1 118 ? 9.955 2.672 2.716 1.00 27.47 117 ILE A CA 1
ATOM 942 C C . ILE A 1 118 ? 8.739 3.569 2.469 1.00 34.05 117 ILE A C 1
ATOM 943 O O . ILE A 1 118 ? 8.687 4.227 1.452 1.00 29.98 117 ILE A O 1
ATOM 948 N N . ALA A 1 119 ? 7.809 3.590 3.414 1.00 33.04 118 ALA A N 1
ATOM 949 C CA . ALA A 1 119 ? 6.640 4.438 3.206 1.00 36.14 118 ALA A CA 1
ATOM 950 C C . ALA A 1 119 ? 7.022 5.911 3.180 1.00 35.55 118 ALA A C 1
ATOM 951 O O . ALA A 1 119 ? 6.413 6.698 2.447 1.00 37.22 118 ALA A O 1
ATOM 953 N N . GLU A 1 120 ? 8.037 6.299 3.952 1.00 36.86 119 GLU A N 1
ATOM 954 C CA . GLU A 1 120 ? 8.426 7.702 4.028 1.00 34.92 119 GLU A CA 1
ATOM 955 C C . GLU A 1 120 ? 9.401 8.140 2.938 1.00 40.75 119 GLU A C 1
ATOM 956 O O . GLU A 1 120 ? 9.449 9.335 2.618 1.00 37.43 119 GLU A O 1
ATOM 962 N N . ASN A 1 121 ? 10.175 7.220 2.358 1.00 35.43 120 ASN A N 1
ATOM 963 C CA . ASN A 1 121 ? 11.192 7.586 1.380 1.00 37.28 120 ASN A CA 1
ATOM 964 C C . ASN A 1 121 ? 11.084 6.854 0.052 1.00 39.23 120 ASN A C 1
ATOM 965 O O . ASN A 1 121 ? 11.781 7.239 -0.893 1.00 36.27 120 ASN A O 1
ATOM 970 N N . GLY A 1 122 ? 10.264 5.824 -0.052 1.00 32.33 121 GLY A N 1
ATOM 971 C CA . GLY A 1 122 ? 10.203 5.063 -1.281 1.00 32.76 121 GLY A CA 1
ATOM 972 C C . GLY A 1 122 ? 11.024 3.789 -1.201 1.00 32.44 121 GLY A C 1
ATOM 973 O O . GLY A 1 122 ? 12.011 3.691 -0.462 1.00 32.88 121 GLY A O 1
ATOM 974 N N . ARG A 1 123 ? 10.608 2.788 -1.975 1.00 28.12 122 ARG A N 1
ATOM 975 C CA . ARG A 1 123 ? 11.284 1.497 -1.960 1.00 35.01 122 ARG A CA 1
ATOM 976 C C . ARG A 1 123 ? 12.532 1.487 -2.831 1.00 25.30 122 ARG A C 1
ATOM 977 O O . ARG A 1 123 ? 13.518 0.823 -2.490 1.00 25.42 122 ARG A O 1
ATOM 985 N N . PHE A 1 124 ? 12.511 2.205 -3.947 1.00 29.14 123 PHE A N 1
ATOM 986 C CA . PHE A 1 124 ? 13.559 2.112 -4.948 1.00 26.66 123 PHE A CA 1
ATOM 987 C C . PHE A 1 124 ? 14.225 3.459 -5.165 1.00 36.10 123 PHE A C 1
ATOM 988 O O . PHE A 1 124 ? 13.713 4.515 -4.779 1.00 28.17 123 PHE A O 1
ATOM 996 N N . MET A 1 125 ? 15.370 3.396 -5.831 1.00 31.89 124 MET A N 1
ATOM 997 C CA . MET A 1 125 ? 16.167 4.574 -6.101 1.00 38.01 124 MET A CA 1
ATOM 998 C C . MET A 1 125 ? 15.553 5.449 -7.187 1.00 40.96 124 MET A C 1
ATOM 999 O O . MET A 1 125 ? 14.718 4.994 -7.964 1.00 44.24 124 MET A O 1
#

Secondary structure (DSSP, 8-state):
---HHHHHHHHHHB---SS-S-HHHHHHHHHTSSTT---SS--HHHHHHHHHHHHHTTSS-HHHHHHHHHHHHHH---BPPBSEEEETTTTEEEEEETTTTEEEEEEE--HHHHHHHHHHH-SB-

Foldseek 3Di:
DDDVVVLVVLLPFFDWDFPQDDVVLQVVLLVQAPDSDGPHRAISNRVSVRLSVCVVVPNGDPVSSVVNSVSSCVRTPHTFAFQWDADAVQQWIWGQDPVVNDTHTDGGHDPVVVVVCCVVPNGGD

Radius of gyration: 17.57 Å; Cα contacts (8 Å, |Δi|>4): 165; chains: 1; bounding box: 41×29×46 Å

=== Feature glossary ===
The record interleaves many kinds of information about one protein. Here is each kind framed as the question it answers.

Q: What does the local fold look like, residue by residue?
A: A 3Di character summarizes, for each residue, the relative orientation of the Cα frame of its nearest spatial neighbor. Because it encodes fold topology rather than chemistry, 3Di alignments detect remote structural similarity that sequence alignment misses.

Q: Which residues are in helices, strands, or loops?
A: Secondary structure is the local, repeating backbone conformation. DSSP classifies it into eight states by reading the hydrogen-bond network: three helix types (H, G, I), two β types (E, B), two non-regular types (T, S), and unstructured coil (-).

Q: How big and how compact is the whole molecule?
A: Three whole-structure scalars: the radius of gyration (RMS distance of Cα from centroid, in Å), the count of Cα–Cα contacts (pairs closer than 8 Å and separated by more than four residues in sequence — i.e. tertiary, not local, contacts), and the bounding-box dimensions. Together they distinguish compact globular folds from extended fibres or disordered chains.

Q: How confident is the AlphaFold model at each residue?
A: For AlphaFold models, the B-factor 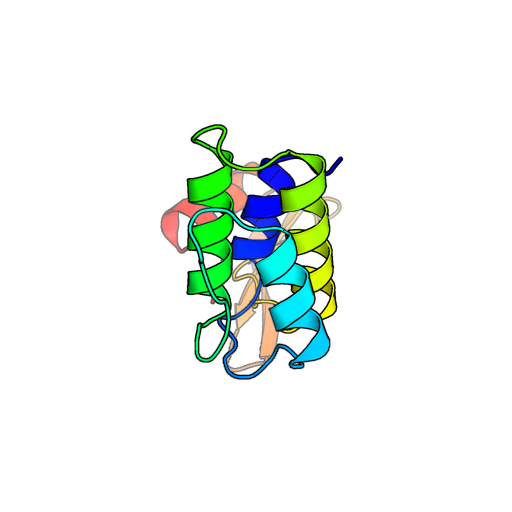field carries pLDDT — the model's own estimate of local accuracy on a 0–100 scale. Regions with pLDDT<50 should be treated as essentially unmodeled; they often correspond to intrinsically disordered segments.

Q: What family and function is it annotated with?
A: Functional annotations link the protein to curated databases. InterPro entries identify conserved domains and families by matching the sequence against member-database signatures (Pfam, PROSITE, CDD, …). Gene Ontology (GO) terms describe molecular function, biological process, and cellular component in a controlled vocabulary. CATH places the structure in a hierarchical fold classification (Class/Architecture/Topology/Homologous-superfamily). The organism is the source species.

Q: What known structures does this most resemble?
A: Nearest PDB neighbors are the top structural matches found by Foldseek when searching this structure against the entire Protein Data Bank. Each hit reports a TM-score (0 to 1; >0.5 almost always implies the same fold) and an E-value. These are *structural* homologs — they may share no detectable sequence similarity.

Q: Which residues are buried vs exposed?
A: Solvent-accessible surface area (SASA) is the area in Å² traced out by the centre of a 1.4 Å probe sphere (a water molecule) rolled over the protein's van der Waals surface (Shrake–Rupley / Lee–Richards construction). Buried residues have near-zero SASA; fully exposed residues can exceed 200 Å². The total SASA scales roughly with the number of surface residues.

Q: What are the backbone torsion angles?
A: φ (phi) and ψ (psi) are the two rotatable backbone dihedrals per residue: φ is the C(i-1)–N–Cα–C torsion, ψ is the N–Cα–C–N(i+1) torsion, both in degrees on (−180°, 180°]. α-helical residues cluster near (−60°, −45°); β-strand residues near (−120°, +130°). A Ramachandran plot is simply a scatter of (φ, ψ) for every residue.

Q: Are the domains correctly placed relative to each other?
A: Predicted aligned error is AlphaFold's pairwise confidence. Unlike pLDDT (per-residue), PAE is per-residue-pair and captures whether two parts of the structure are correctly placed relative to each other. Units are ångströms of expected positional error.

Q: What if only a Cα trace is available?
A: P-SEA three-state annotation labels each residue as helix, strand, or coil based purely on the geometry of the Cα trace. It serves as a fallback when the full backbone (and thus DSSP) is unavailable.

Q: What is the amino-acid chain?
A: This is the polypeptide sequence — one letter per residue, N-terminus first. Length ranges from a few dozen residues for small domains to over a thousand for large multi-domain proteins.

Q: What do the rendered images show?
A: The six renders are orthographic views along the three Cartesian axes in both directions. Representation (cartoon, sticks, or surface) and color scheme (sequence-rainbow or by-chain) vary across proteins so the training set covers all the common visualization conventions.

Q: What do the diagnostic plots show?
A: Plot images: a contact map (which residues are close in 3D, as an N×N binary image), a Ramachandran scatter (backbone torsion angles, revealing secondary-structure composition at a glance), and — for AlphaFold structures — a PAE heatmap (pairwise prediction confidence).

Q: How mobile is each atom in the crystal?
A: B-factor (Debye–Waller factor) reflects atomic displacement in the crystal lattice. It is an experimental observable (units Å²), not a prediction; low values mean the atom is pinned down, high values mean it mo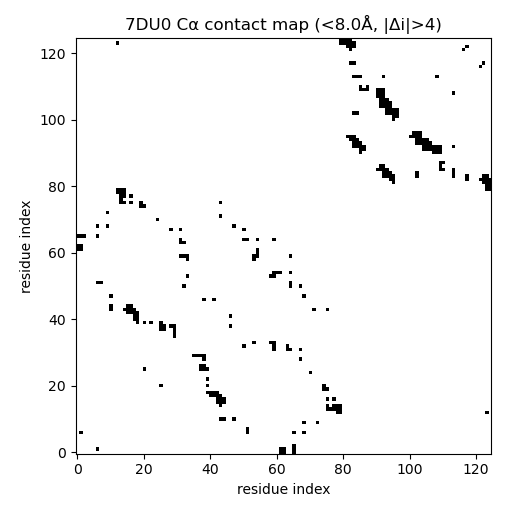ves or is heterogeneous across the crystal.

Q: Where is each backbone atom in 3D?
A: The mmCIF table is the protein's shape written out atom by atom. For each backbone N, Cα, C, and carbonyl O, it records an (x, y, z) coordinate triple in Å plus the residue type, chain letter, and residue number.